Protein AF-A0A0B7H4P1-F1 (afdb_monomer)

Nearest PDB structures (foldseek):
  3m1u-assembly1_B  TM=6.320E-01  e=2.107E+00  Nitratidesulfovibrio vulgaris str. Hildenborough
  2n2j-assembly1_B  TM=3.737E-01  e=1.736E+00  Human herpesvirus 4 strain B95-8
  8j9j-assembly1_E6  TM=3.689E-01  e=1.852E+00  Euglena gracilis
  9big-assembly1_A  TM=4.522E-01  e=5.552E+00  Homo sapiens
  8vbs-assembly1_D  TM=3.420E-01  e=5.552E+00  Escherichia coli

Sequence (53 aa):
MKTSYLRVGTIYYKLIERPQISGDKITSLVKWSRETIIQDHGRSYTRIYSENL

Secondary structure (DSSP, 8-state):
-----EEETTEEEEEEEEE-TTS-EEEEEEEE-HHHHHHHH-GGGGGS-----

Solvent-accessible surface area (backbone atoms only — not comparable to full-atom values): 3552 Å² total; per-residue (Å²): 132,84,79,73,58,50,62,58,92,94,44,35,28,30,78,43,78,44,82,44,95,88,73,50,69,46,80,45,81,39,82,44,59,69,68,56,51,30,73,77,62,35,74,77,62,77,76,66,70,93,80,86,130

Organism: NCBI:txid28188

Structure (mmCIF, N/CA/C/O backbone):
data_AF-A0A0B7H4P1-F1
#
_entry.id   AF-A0A0B7H4P1-F1
#
loop_
_atom_site.group_PDB
_atom_site.id
_atom_site.type_symbol
_atom_site.label_atom_id
_atom_site.label_alt_id
_atom_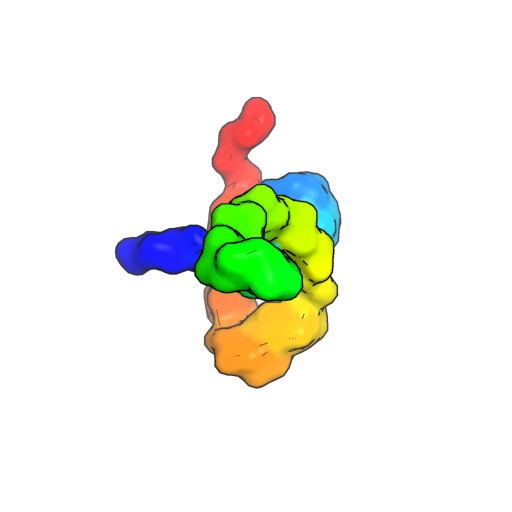site.label_comp_id
_atom_site.label_asym_id
_atom_site.label_entity_id
_atom_site.label_seq_id
_atom_site.pdbx_PDB_ins_code
_atom_site.Cartn_x
_atom_site.Cartn_y
_atom_site.Cartn_z
_atom_site.occupancy
_atom_site.B_iso_or_equiv
_atom_site.auth_seq_id
_atom_site.auth_comp_id
_atom_site.auth_asym_id
_atom_site.auth_atom_id
_atom_site.pdbx_PDB_model_num
ATOM 1 N N . MET A 1 1 ? 5.112 12.317 9.252 1.00 43.16 1 MET A N 1
ATOM 2 C CA . MET A 1 1 ? 5.120 10.858 8.996 1.00 43.16 1 MET A CA 1
ATOM 3 C C . MET A 1 1 ? 4.578 10.629 7.597 1.00 43.16 1 MET A C 1
ATOM 5 O O . MET A 1 1 ? 3.537 11.180 7.276 1.00 43.16 1 MET A O 1
ATOM 9 N N . LYS A 1 2 ? 5.327 9.932 6.738 1.00 47.62 2 LYS A N 1
ATOM 10 C CA . LYS A 1 2 ? 5.015 9.790 5.308 1.00 47.62 2 LYS A CA 1
ATOM 11 C C . LYS A 1 2 ? 3.850 8.804 5.146 1.00 47.62 2 LYS A C 1
ATOM 13 O O . LYS A 1 2 ? 4.015 7.616 5.415 1.00 47.62 2 LYS A O 1
ATOM 18 N N . THR A 1 3 ? 2.674 9.293 4.768 1.00 58.50 3 THR A N 1
ATOM 19 C CA . THR A 1 3 ? 1.466 8.481 4.557 1.00 58.50 3 THR A CA 1
ATOM 20 C C . THR A 1 3 ? 1.764 7.385 3.526 1.00 58.50 3 THR A C 1
ATOM 22 O O . THR A 1 3 ? 2.057 7.704 2.378 1.00 58.50 3 THR A O 1
ATOM 25 N N . SER A 1 4 ? 1.770 6.102 3.919 1.00 78.56 4 SER A N 1
ATOM 26 C CA . SER A 1 4 ? 2.150 5.008 2.999 1.00 78.56 4 SER A CA 1
ATOM 27 C C . SER A 1 4 ? 0.971 4.430 2.216 1.00 78.56 4 SER A C 1
ATOM 29 O O . SER A 1 4 ? 1.194 3.659 1.290 1.00 78.56 4 SER A O 1
ATOM 31 N N . TYR A 1 5 ? -0.266 4.795 2.565 1.00 85.69 5 TYR A N 1
ATOM 32 C CA . TYR A 1 5 ? -1.477 4.319 1.901 1.00 85.69 5 TYR A CA 1
ATOM 33 C C . TYR A 1 5 ? -2.444 5.480 1.670 1.00 85.69 5 TYR A C 1
ATOM 35 O O . TYR A 1 5 ? -2.643 6.315 2.549 1.00 85.69 5 TYR A O 1
ATOM 43 N N . LEU A 1 6 ? -3.051 5.512 0.490 1.00 87.19 6 LEU A N 1
ATOM 44 C CA . LEU A 1 6 ? -4.071 6.469 0.085 1.00 87.19 6 LEU A CA 1
ATOM 45 C C . LEU A 1 6 ? -5.448 5.815 0.219 1.00 87.19 6 LEU A C 1
ATOM 47 O O . LEU A 1 6 ? -5.679 4.755 -0.360 1.00 87.19 6 LEU A O 1
ATOM 51 N N . ARG A 1 7 ? -6.374 6.436 0.950 1.00 86.19 7 ARG A N 1
ATOM 52 C CA . ARG A 1 7 ? -7.763 5.969 1.027 1.00 86.19 7 ARG A CA 1
ATOM 53 C C . ARG A 1 7 ? -8.625 6.731 0.021 1.00 86.19 7 ARG A C 1
ATOM 55 O O . ARG A 1 7 ? -8.678 7.952 0.069 1.00 86.19 7 ARG A O 1
ATOM 62 N N . VAL A 1 8 ? -9.333 6.010 -0.846 1.00 86.12 8 VAL A N 1
ATOM 63 C CA . VAL A 1 8 ? -10.323 6.571 -1.779 1.00 86.12 8 VAL A CA 1
ATOM 64 C C . VAL A 1 8 ? -11.649 5.848 -1.546 1.00 86.12 8 VAL A C 1
ATOM 66 O O . VAL A 1 8 ? -11.778 4.650 -1.812 1.00 86.12 8 VAL A O 1
ATOM 69 N N . GLY A 1 9 ? -12.623 6.557 -0.971 1.00 85.88 9 GLY A N 1
ATOM 70 C CA . GLY A 1 9 ? -13.879 5.970 -0.500 1.00 85.88 9 GLY A CA 1
ATOM 71 C C . GLY A 1 9 ? -13.654 4.903 0.581 1.00 85.88 9 GLY A C 1
ATOM 72 O O . GLY A 1 9 ? -13.170 5.182 1.683 1.00 85.88 9 GLY A O 1
ATOM 73 N N . THR A 1 10 ? -14.007 3.654 0.279 1.00 83.38 10 THR A N 1
ATOM 74 C CA . THR A 1 10 ? -13.828 2.498 1.181 1.00 83.38 10 THR A CA 1
ATOM 75 C C . THR A 1 10 ? -12.579 1.672 0.877 1.00 83.38 10 THR A C 1
ATOM 77 O O . THR A 1 10 ? -12.293 0.718 1.598 1.00 83.38 10 THR A O 1
ATOM 80 N N . ILE A 1 11 ? -11.820 2.027 -0.163 1.00 86.69 11 ILE A N 1
ATOM 81 C CA . ILE A 1 11 ? -10.682 1.246 -0.646 1.00 86.69 11 ILE A CA 1
ATOM 82 C C . ILE A 1 11 ? -9.371 1.950 -0.288 1.00 86.69 11 ILE A C 1
ATOM 84 O O . ILE A 1 11 ? -9.249 3.167 -0.424 1.00 86.69 11 ILE A O 1
ATOM 88 N N . TYR A 1 12 ? -8.379 1.171 0.144 1.00 90.44 12 TYR A N 1
ATOM 89 C CA . TYR A 1 12 ? -7.013 1.646 0.333 1.00 90.44 12 TYR A CA 1
ATOM 90 C C . TYR A 1 12 ? -6.158 1.303 -0.881 1.00 90.44 12 TYR A C 1
ATOM 92 O O . TYR A 1 12 ? -6.328 0.262 -1.514 1.00 90.44 12 TYR A O 1
ATOM 100 N N . TYR A 1 13 ? -5.208 2.175 -1.176 1.00 91.25 13 TYR A N 1
ATOM 101 C CA . TYR A 1 13 ? -4.251 2.035 -2.255 1.00 91.25 13 TYR A CA 1
ATOM 102 C C . TYR A 1 13 ? -2.843 2.313 -1.748 1.00 91.25 13 TYR A C 1
ATOM 104 O O . TYR A 1 13 ? -2.649 3.110 -0.834 1.00 91.25 13 TYR A O 1
ATOM 112 N N . LYS A 1 14 ? -1.849 1.689 -2.371 1.00 89.19 14 LYS A N 1
ATOM 113 C CA . LYS A 1 14 ? -0.434 1.949 -2.122 1.00 89.19 14 LYS A CA 1
ATOM 114 C C . LYS A 1 14 ? 0.271 2.200 -3.438 1.00 89.19 14 LYS A C 1
ATOM 116 O O . LYS A 1 14 ? 0.089 1.448 -4.395 1.00 89.19 14 LYS A O 1
ATOM 121 N N . LEU A 1 15 ? 1.084 3.247 -3.468 1.00 91.31 15 LEU A N 1
ATOM 122 C CA . LEU A 1 15 ? 2.012 3.467 -4.563 1.00 91.31 15 LEU A CA 1
ATOM 123 C C . LEU A 1 15 ? 3.204 2.526 -4.368 1.00 91.31 15 LEU A C 1
ATOM 125 O O . LEU A 1 15 ? 3.856 2.569 -3.324 1.00 91.31 15 LEU A O 1
ATOM 129 N N . ILE A 1 16 ? 3.458 1.656 -5.340 1.00 90.94 16 ILE A N 1
ATOM 130 C CA . ILE A 1 16 ? 4.564 0.699 -5.294 1.00 90.94 16 ILE A CA 1
ATOM 131 C C . ILE A 1 16 ? 5.432 0.807 -6.541 1.00 90.94 16 ILE A C 1
ATOM 133 O O . ILE A 1 16 ? 4.960 1.212 -7.602 1.00 90.94 16 ILE A O 1
ATOM 137 N N . GLU A 1 17 ? 6.682 0.380 -6.412 1.00 94.69 17 GLU A N 1
ATOM 138 C CA . GLU A 1 17 ? 7.579 0.158 -7.540 1.00 94.69 17 GLU A CA 1
ATOM 139 C C . GLU A 1 17 ? 7.590 -1.331 -7.885 1.00 94.69 17 GLU A C 1
ATOM 141 O O . GLU A 1 17 ? 7.851 -2.171 -7.020 1.00 94.69 17 GLU A O 1
ATOM 146 N N . ARG A 1 18 ? 7.300 -1.671 -9.142 1.00 91.62 18 ARG A N 1
ATOM 147 C CA . ARG A 1 18 ? 7.407 -3.040 -9.651 1.00 91.62 18 ARG A CA 1
ATOM 148 C C . ARG A 1 18 ? 8.607 -3.140 -10.588 1.00 91.62 18 ARG A C 1
ATOM 150 O O . ARG A 1 18 ? 8.665 -2.359 -11.540 1.00 91.62 18 ARG A O 1
ATOM 157 N N . PRO A 1 19 ? 9.541 -4.074 -1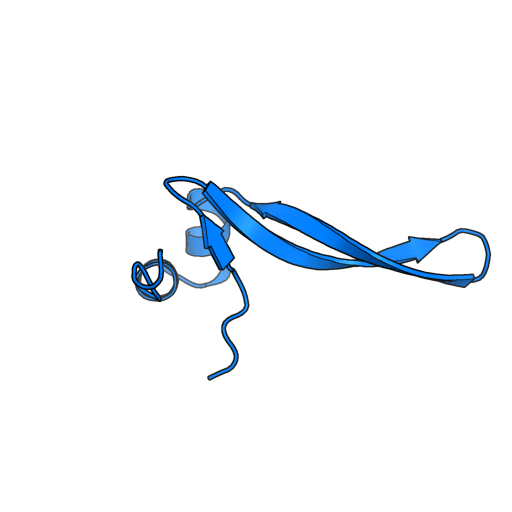0.351 1.00 94.88 19 PRO A N 1
ATOM 158 C CA . PRO A 1 19 ? 10.625 -4.317 -11.289 1.00 94.88 19 PRO A CA 1
ATOM 159 C C . PRO A 1 19 ? 10.076 -4.912 -12.590 1.00 94.88 19 PRO A C 1
ATOM 161 O O . PRO A 1 19 ? 9.125 -5.698 -12.574 1.00 94.88 19 PRO A O 1
ATOM 164 N N . GLN A 1 20 ? 10.686 -4.542 -13.710 1.00 93.38 20 GLN A N 1
ATOM 165 C CA . GLN A 1 20 ? 10.438 -5.124 -15.023 1.00 93.38 20 GLN A CA 1
ATOM 166 C C . GLN A 1 20 ? 11.617 -5.985 -15.472 1.00 93.38 20 GLN A C 1
ATOM 168 O O . GLN A 1 20 ? 12.733 -5.859 -14.972 1.00 93.38 20 GLN A O 1
ATOM 173 N N . ILE A 1 21 ? 11.363 -6.850 -16.457 1.00 92.56 21 ILE A N 1
ATOM 174 C CA . ILE A 1 21 ? 12.385 -7.725 -17.051 1.00 92.56 21 ILE A CA 1
ATOM 175 C C . ILE A 1 21 ? 13.521 -6.902 -17.688 1.00 92.56 21 ILE A C 1
ATOM 177 O O . ILE A 1 21 ? 14.657 -7.362 -17.695 1.00 92.56 21 ILE A O 1
ATOM 181 N N . SER A 1 22 ? 13.249 -5.676 -18.158 1.00 93.31 22 SER A N 1
ATOM 182 C CA . SER A 1 22 ? 14.276 -4.763 -18.689 1.00 93.31 22 SER A CA 1
ATOM 183 C C . SER A 1 22 ? 15.281 -4.276 -17.637 1.00 93.31 22 SER A C 1
ATOM 185 O O . SER A 1 22 ? 16.308 -3.716 -18.003 1.00 93.31 22 SER A O 1
ATOM 187 N N . GLY A 1 23 ? 15.002 -4.478 -16.345 1.00 92.69 23 GLY A N 1
ATOM 188 C CA . GLY A 1 23 ? 15.772 -3.916 -15.233 1.00 92.69 23 GLY A CA 1
ATOM 189 C C . GLY A 1 23 ? 15.230 -2.578 -14.723 1.00 92.69 23 GLY A C 1
ATOM 190 O O . GLY A 1 23 ? 15.598 -2.153 -13.627 1.00 92.69 23 GLY A O 1
ATOM 191 N N . ASP A 1 24 ? 14.308 -1.950 -15.456 1.00 94.06 24 ASP A N 1
ATOM 192 C CA . ASP A 1 24 ? 13.635 -0.726 -15.019 1.00 94.06 24 ASP A CA 1
ATOM 193 C C . ASP A 1 24 ? 12.550 -1.010 -13.974 1.00 94.06 24 ASP A C 1
ATOM 195 O O . ASP A 1 24 ? 12.151 -2.153 -13.726 1.00 94.06 24 ASP A O 1
ATOM 199 N N . LYS A 1 25 ? 12.036 0.056 -13.355 1.00 95.69 25 LYS A N 1
ATOM 200 C CA . LYS A 1 25 ? 10.912 -0.014 -12.419 1.0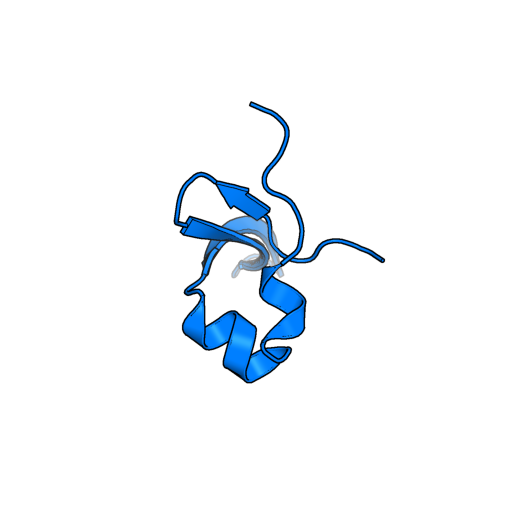0 95.69 25 LYS A CA 1
ATOM 201 C C . LYS A 1 25 ? 9.752 0.823 -12.924 1.00 95.69 25 LYS A C 1
ATOM 203 O O . LYS A 1 25 ? 9.936 1.963 -13.339 1.00 95.69 25 LYS A O 1
ATOM 208 N N . ILE A 1 26 ? 8.546 0.280 -12.799 1.00 95.12 26 ILE A N 1
ATOM 209 C CA . ILE A 1 26 ? 7.313 1.037 -13.007 1.00 95.12 26 ILE A CA 1
ATOM 210 C C . ILE A 1 26 ? 6.684 1.383 -11.667 1.00 95.12 26 ILE A C 1
ATOM 212 O O . ILE A 1 26 ? 6.616 0.555 -10.756 1.00 95.12 26 ILE A O 1
ATOM 216 N N . THR A 1 27 ? 6.184 2.606 -11.550 1.00 94.06 27 THR A N 1
ATOM 217 C CA . THR A 1 27 ? 5.364 3.007 -10.412 1.00 94.06 27 THR A CA 1
ATOM 218 C C . THR A 1 27 ? 3.907 2.648 -10.690 1.00 94.06 27 THR A C 1
ATOM 220 O O . THR A 1 27 ? 3.383 2.915 -11.769 1.00 94.06 27 THR A O 1
ATOM 223 N N . SER A 1 28 ? 3.228 2.013 -9.738 1.00 92.19 28 SER A N 1
ATOM 224 C CA . SER A 1 28 ? 1.826 1.612 -9.890 1.00 92.19 28 SER A CA 1
ATOM 225 C C . SER A 1 28 ? 1.043 1.814 -8.602 1.00 92.19 28 SER A C 1
ATOM 227 O O . SER A 1 28 ? 1.548 1.557 -7.509 1.00 92.19 28 SER A O 1
ATOM 229 N N . LEU A 1 29 ? -0.214 2.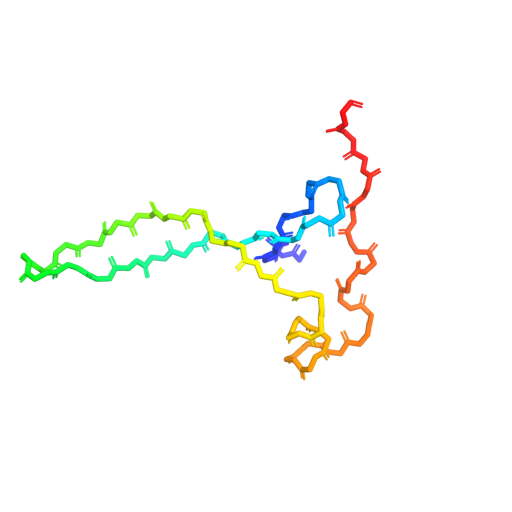244 -8.736 1.00 91.38 29 LEU A N 1
ATOM 230 C CA . LEU A 1 29 ? -1.155 2.339 -7.627 1.00 91.38 29 LEU A CA 1
ATOM 231 C C . LEU A 1 29 ? -1.898 1.007 -7.483 1.00 91.38 29 LEU A C 1
ATOM 233 O O . LEU A 1 29 ? -2.622 0.589 -8.383 1.00 91.38 29 LEU A O 1
ATOM 237 N N . VAL A 1 30 ? -1.704 0.326 -6.357 1.00 92.06 30 VAL A N 1
ATOM 238 C CA . VAL A 1 30 ? -2.248 -1.016 -6.126 1.00 92.06 30 VAL A CA 1
ATOM 239 C C . VAL A 1 30 ? -3.222 -0.994 -4.967 1.00 92.06 30 VAL A C 1
ATOM 241 O O . VAL A 1 30 ? -2.923 -0.450 -3.905 1.00 92.06 30 VAL A O 1
ATOM 244 N N . LYS A 1 31 ? -4.387 -1.607 -5.175 1.00 92.44 31 LYS A N 1
ATOM 245 C CA . LYS A 1 31 ? -5.394 -1.801 -4.134 1.00 92.44 31 LYS A CA 1
ATOM 246 C C . LYS A 1 31 ? -4.824 -2.644 -2.990 1.00 92.44 31 LYS A C 1
ATOM 248 O O . LYS A 1 31 ? -4.226 -3.688 -3.227 1.00 92.44 31 LYS A O 1
ATOM 253 N N . TRP A 1 32 ? -5.080 -2.217 -1.762 1.00 90.06 32 TRP A N 1
ATOM 254 C CA . TRP A 1 32 ? -4.739 -2.927 -0.536 1.00 90.06 32 TRP A CA 1
ATOM 255 C C . TRP A 1 32 ? -5.998 -3.159 0.300 1.00 90.06 32 TRP A C 1
ATOM 257 O O . TRP A 1 32 ? -6.878 -2.295 0.367 1.00 90.06 32 TRP A O 1
ATOM 267 N N . SER A 1 33 ? -6.099 -4.326 0.935 1.00 88.25 33 SER A N 1
ATOM 268 C CA . SER A 1 33 ? -7.170 -4.585 1.898 1.00 88.25 33 SER A CA 1
ATOM 269 C C . SER A 1 33 ? -6.871 -3.862 3.212 1.00 88.25 33 SER A C 1
ATOM 271 O O . SER A 1 33 ? -5.713 -3.675 3.602 1.00 88.25 33 SER A O 1
ATOM 273 N N . ARG A 1 34 ? -7.929 -3.455 3.915 1.00 86.62 34 ARG A N 1
ATOM 274 C CA . ARG A 1 34 ? -7.797 -2.833 5.234 1.00 86.62 34 ARG A CA 1
ATOM 275 C C . ARG A 1 34 ? -7.224 -3.829 6.241 1.00 86.62 34 ARG A C 1
ATOM 277 O O . ARG A 1 34 ? -6.422 -3.452 7.088 1.00 86.62 34 ARG A O 1
ATOM 284 N N . GLU A 1 35 ? -7.625 -5.089 6.129 1.00 89.25 35 GLU A N 1
ATOM 285 C CA . GLU A 1 35 ? -7.204 -6.196 6.980 1.00 89.25 35 GLU A CA 1
ATOM 286 C C . GLU A 1 35 ? -5.687 -6.382 6.924 1.00 89.25 35 GLU A C 1
ATOM 288 O O . GLU A 1 35 ? -5.050 -6.413 7.974 1.00 89.25 35 GLU A O 1
ATOM 293 N N . THR A 1 36 ? -5.096 -6.398 5.723 1.00 88.56 36 THR A N 1
ATOM 294 C CA . THR A 1 36 ? -3.641 -6.530 5.558 1.00 88.56 36 THR A CA 1
ATOM 295 C C . THR A 1 36 ? -2.903 -5.322 6.129 1.00 88.56 36 THR A C 1
ATOM 297 O O . THR A 1 36 ? -1.908 -5.487 6.822 1.00 88.56 36 THR A O 1
ATOM 300 N N . ILE A 1 37 ? -3.419 -4.101 5.939 1.00 88.62 37 ILE A N 1
ATOM 301 C CA . ILE A 1 37 ? -2.809 -2.904 6.546 1.00 88.62 37 ILE A CA 1
ATOM 302 C C . ILE A 1 37 ? -2.797 -3.014 8.077 1.00 88.62 37 ILE A C 1
ATOM 304 O O . ILE A 1 37 ? -1.811 -2.650 8.713 1.00 88.62 37 ILE A O 1
ATOM 308 N N . ILE A 1 38 ? -3.879 -3.516 8.678 1.00 88.00 38 ILE A N 1
ATOM 309 C CA . ILE A 1 38 ? -3.975 -3.694 10.132 1.00 88.00 38 ILE A CA 1
ATOM 310 C C . ILE A 1 38 ? -3.042 -4.801 10.623 1.00 88.00 38 ILE A C 1
ATOM 312 O O . ILE A 1 38 ? -2.469 -4.656 11.700 1.00 88.00 38 ILE A O 1
ATOM 316 N N . GLN A 1 39 ? -2.905 -5.895 9.876 1.00 89.00 39 GLN A N 1
ATOM 317 C CA . GLN A 1 39 ? -1.986 -6.981 10.222 1.00 89.00 39 GLN A CA 1
ATOM 318 C C . GLN A 1 39 ? -0.530 -6.507 10.194 1.0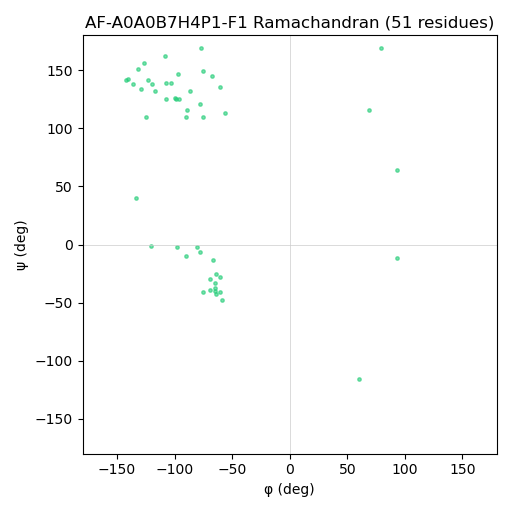0 89.00 39 GLN A C 1
ATOM 320 O O . GLN A 1 39 ? 0.214 -6.795 11.125 1.00 89.00 39 GLN A O 1
ATOM 325 N N . ASP A 1 40 ? -0.160 -5.725 9.181 1.00 87.38 40 ASP A N 1
ATOM 326 C CA . ASP A 1 40 ? 1.210 -5.246 9.004 1.00 87.38 40 ASP A CA 1
ATOM 327 C C . ASP A 1 40 ? 1.574 -4.108 9.976 1.00 87.38 40 ASP A C 1
ATOM 329 O O . ASP A 1 40 ? 2.691 -4.060 10.487 1.00 87.38 40 ASP A O 1
ATOM 333 N N . HIS A 1 41 ? 0.652 -3.164 10.213 1.00 85.75 41 HIS A N 1
ATOM 334 C CA . HIS A 1 41 ? 0.948 -1.884 10.888 1.00 85.75 41 HIS A CA 1
ATOM 335 C C . HIS A 1 41 ? 0.142 -1.648 12.173 1.00 85.75 41 HIS A C 1
ATOM 337 O O . HIS A 1 41 ? 0.298 -0.619 12.832 1.00 85.75 41 HIS A O 1
ATOM 343 N N . GLY A 1 42 ? -0.749 -2.570 12.536 1.00 83.12 42 GLY A N 1
ATOM 344 C CA . GLY A 1 42 ? -1.677 -2.411 13.652 1.00 83.12 42 GLY A CA 1
ATOM 345 C C . GLY A 1 42 ? -2.902 -1.543 13.327 1.00 83.12 42 GLY A C 1
ATOM 346 O O . GLY A 1 42 ? -3.003 -0.861 12.305 1.00 83.12 42 GLY A O 1
ATOM 347 N N . ARG A 1 43 ? -3.892 -1.55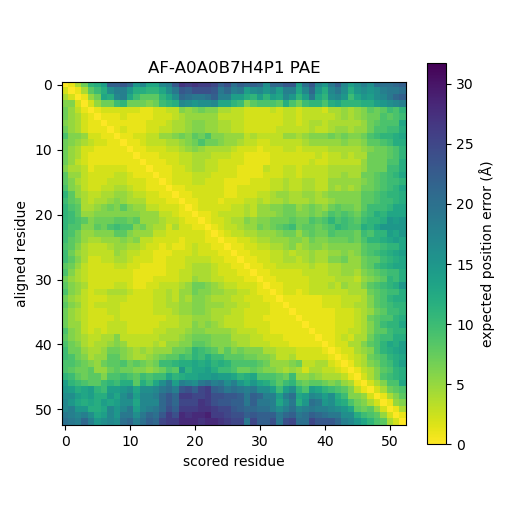4 14.231 1.00 78.69 43 ARG A N 1
ATOM 348 C CA . ARG A 1 43 ? -5.198 -0.891 14.017 1.00 78.69 43 ARG A CA 1
ATOM 349 C C . ARG A 1 43 ? -5.112 0.634 13.896 1.00 78.69 43 ARG A C 1
ATOM 351 O O . ARG A 1 43 ? -5.904 1.225 13.158 1.00 78.69 43 ARG A O 1
ATOM 358 N N . SER A 1 44 ? -4.172 1.261 14.600 1.00 74.38 44 SER A N 1
ATOM 359 C CA . SER A 1 44 ? -3.988 2.720 14.650 1.00 74.38 44 SER A CA 1
ATOM 360 C C . SER A 1 44 ? -3.604 3.324 13.298 1.00 74.38 44 SER A C 1
ATOM 362 O O . SER A 1 44 ? -3.927 4.481 13.034 1.00 74.38 44 SER A O 1
ATOM 364 N N . TYR A 1 45 ? -2.997 2.531 12.414 1.00 74.81 45 TYR A N 1
ATOM 365 C CA . TYR A 1 45 ? -2.500 2.986 11.120 1.00 74.81 45 TYR A CA 1
ATOM 366 C C . TYR A 1 45 ? -3.625 3.366 10.132 1.00 74.81 45 TYR A C 1
ATOM 368 O O . TYR A 1 45 ? -3.479 4.273 9.317 1.00 74.81 45 TYR A O 1
ATOM 376 N N . THR A 1 46 ? -4.800 2.731 10.230 1.00 66.06 46 THR A N 1
ATOM 377 C CA . THR A 1 46 ? -5.923 2.948 9.287 1.00 66.06 46 THR A CA 1
ATOM 378 C C . THR A 1 46 ? -6.727 4.232 9.511 1.00 66.06 46 THR A C 1
ATOM 380 O O . THR A 1 46 ?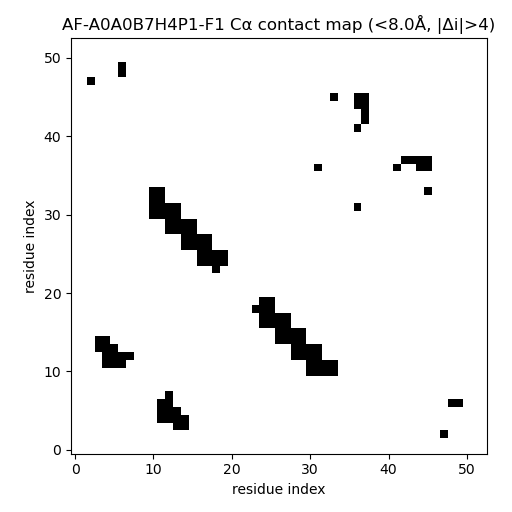 -7.604 4.545 8.704 1.00 66.06 46 THR A O 1
ATOM 383 N N . ARG A 1 47 ? -6.449 4.976 10.592 1.00 62.34 47 ARG A N 1
ATOM 384 C CA . ARG A 1 47 ? -7.187 6.191 10.986 1.00 62.34 47 ARG A CA 1
ATOM 385 C C . ARG A 1 47 ? -6.758 7.443 10.206 1.00 62.34 47 ARG A C 1
ATOM 387 O O . ARG A 1 47 ? -7.314 8.516 10.410 1.00 62.34 47 ARG A O 1
ATOM 394 N N . ILE A 1 48 ? -5.767 7.314 9.329 1.00 57.22 48 ILE A N 1
ATOM 395 C CA . ILE A 1 48 ? -5.107 8.437 8.675 1.00 57.22 48 ILE A CA 1
ATOM 396 C C . ILE A 1 48 ? -5.817 8.798 7.348 1.00 57.22 48 ILE A C 1
ATOM 398 O O . ILE 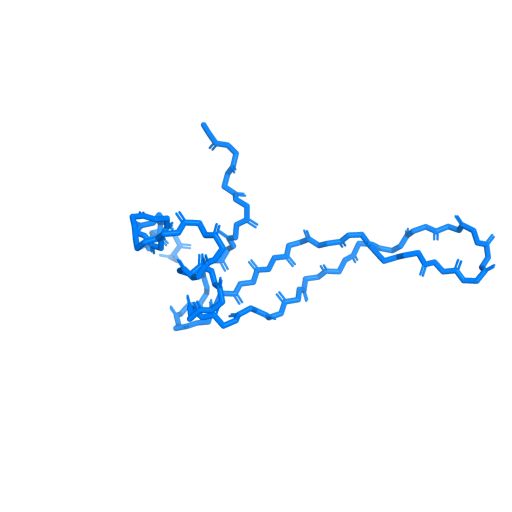A 1 48 ? -5.757 8.059 6.371 1.00 57.22 48 ILE A O 1
ATOM 402 N N . TYR A 1 49 ? -6.471 9.965 7.389 1.00 51.19 49 TYR A N 1
ATOM 403 C CA . TYR A 1 49 ? -7.066 10.809 6.339 1.00 51.19 49 TYR A CA 1
ATOM 404 C C . TYR A 1 49 ? -8.315 10.314 5.585 1.00 51.19 49 TYR A C 1
ATOM 406 O O . TYR A 1 49 ? -8.328 9.339 4.837 1.00 51.19 49 TYR A O 1
ATOM 414 N N . SER A 1 50 ? -9.379 11.087 5.798 1.00 45.94 50 SER A N 1
ATOM 415 C CA . SER A 1 50 ? -10.692 11.051 5.161 1.00 45.94 50 SER A CA 1
ATOM 416 C C . SER A 1 50 ? -11.083 12.483 4.777 1.00 45.94 50 SER A C 1
ATOM 418 O O . SER A 1 50 ? -12.213 12.875 5.013 1.00 45.94 50 SER A O 1
ATOM 420 N N . GLU A 1 51 ? -10.164 13.311 4.285 1.00 48.31 51 GLU A N 1
ATOM 421 C CA . GLU A 1 51 ? -10.510 14.684 3.897 1.00 48.31 51 GLU A CA 1
ATOM 422 C C . GLU A 1 51 ? -9.745 15.098 2.641 1.00 48.31 51 GLU A C 1
ATOM 424 O O . GLU A 1 51 ? -8.567 14.758 2.492 1.00 48.31 51 GLU A O 1
ATOM 429 N N . ASN A 1 52 ? -10.452 15.845 1.787 1.00 36.91 52 ASN A N 1
ATOM 430 C CA . ASN A 1 52 ? -10.158 16.279 0.415 1.00 36.91 52 ASN A CA 1
ATOM 431 C C . ASN A 1 52 ? -10.712 15.370 -0.701 1.00 36.9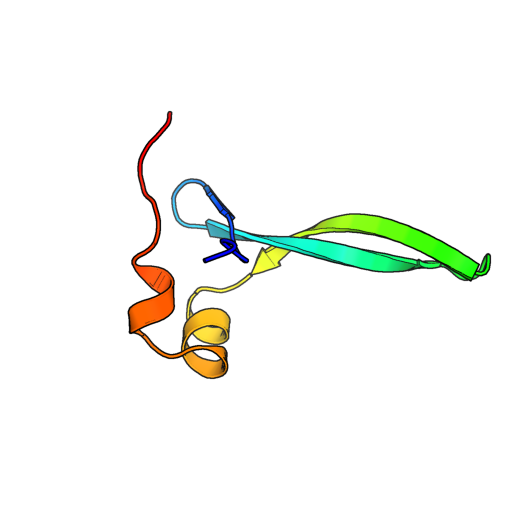1 52 ASN A C 1
ATOM 433 O O . ASN A 1 52 ? -9.967 14.794 -1.495 1.00 36.91 52 ASN A O 1
ATOM 437 N N . LEU A 1 53 ? -12.046 15.289 -0.761 1.00 43.38 53 LEU A N 1
ATOM 438 C CA . LEU A 1 53 ? -12.781 15.623 -1.988 1.00 43.38 53 LEU A CA 1
ATOM 439 C C . LEU A 1 53 ? -13.430 16.990 -1.770 1.00 43.38 53 LEU A C 1
ATOM 441 O O . LEU A 1 53 ? -13.921 17.192 -0.635 1.00 43.38 53 LEU A O 1
#

Radius of gyration: 13.03 Å; Cα contacts (8 Å, |Δi|>4): 61; chains: 1; bounding box: 30×24×33 Å

Mean predicted aligned error: 6.82 Å

pLDDT: mean 80.87, std 16.43, range [36.91, 95.69]

Foldseek 3Di:
DDLQWDDDPPWIWGWDWDADPVRDTDTDIGIDDPVVCCVVPNPVSVPPDDDDD